Protein AF-A0A4Y7XBA1-F1 (afdb_monomer_lite)

Foldseek 3Di:
DDDDDDDDDDDDDDDDDDDDDDDDDDDDDDDDDDDDDDDPPDPPPVPPVVPDVLDPPPDDQQQKWWWWPPDLQTDIDRSVVVVDPDWDWDWDQCPLVLNDIFIWTDDPVTTITIGRDNVSRVSNSVSNNVVD

pLDDT: mean 72.86, std 22.8, range [37.09, 97.25]

Organism: NCBI:txid197183

Sequence (132 aa):
MTKLIVLAGAVVSLLLSSCAKTNHDAPAELSDNNKVKSEIAEQVHSNTVSTLNHSCANLDLNTLIGFTEGTVEASCQPVRDFHLKQFKCSVSQNAFGAELDAIVLKTDQLSVFAYASSKDCQHAVEIRNANE

Secondary structure (DSSP, 8-state):
------------------------------------------------------SSTT--GGG-EEEETTSSS---EEGGGG--SS-EEEEETTGGGSSS-EEEEE-SS-EEEEESSHHHHHHHHHHHHHT-

Structure (mmCIF, N/CA/C/O backbone):
data_AF-A0A4Y7XBA1-F1
#
_entry.id   AF-A0A4Y7XBA1-F1
#
loop_
_atom_site.group_PDB
_atom_site.id
_at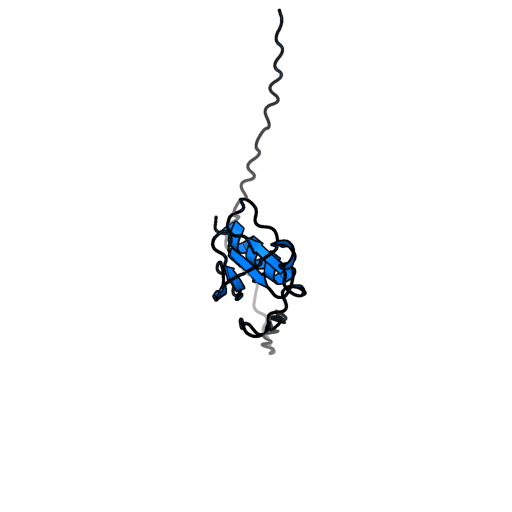om_site.type_symbol
_atom_site.label_atom_id
_atom_site.label_alt_id
_atom_site.label_comp_id
_atom_site.label_asym_id
_atom_site.label_entity_id
_atom_site.label_seq_id
_atom_site.pdbx_PDB_ins_code
_atom_site.Cartn_x
_atom_site.Cartn_y
_atom_site.Cartn_z
_atom_site.occupancy
_atom_site.B_iso_or_equiv
_atom_site.auth_seq_id
_atom_site.auth_comp_id
_atom_site.auth_asym_id
_atom_site.auth_atom_id
_atom_site.pdbx_PDB_model_num
ATOM 1 N N . MET A 1 1 ? -1.137 60.253 8.453 1.00 48.31 1 MET A N 1
ATOM 2 C CA . MET A 1 1 ? -1.169 60.077 6.985 1.00 48.31 1 MET A CA 1
ATOM 3 C C . MET A 1 1 ? 0.258 59.884 6.511 1.00 48.31 1 MET A C 1
ATOM 5 O O . MET A 1 1 ? 1.067 60.737 6.840 1.00 48.31 1 MET A O 1
ATOM 9 N N . THR A 1 2 ? 0.571 58.757 5.864 1.00 39.38 2 THR A N 1
ATOM 10 C CA . THR A 1 2 ? 1.409 58.600 4.650 1.00 39.38 2 THR A CA 1
ATOM 11 C C . THR A 1 2 ? 1.632 57.096 4.462 1.00 39.38 2 THR A C 1
ATOM 13 O O . THR A 1 2 ? 2.203 56.436 5.325 1.00 39.38 2 THR A O 1
ATOM 16 N N . LYS A 1 3 ? 1.100 56.547 3.366 1.00 45.06 3 LYS A N 1
ATOM 17 C CA . LYS A 1 3 ? 1.358 55.182 2.897 1.00 45.06 3 LYS A CA 1
ATOM 18 C C . LYS A 1 3 ? 2.639 55.211 2.058 1.00 45.06 3 LYS A C 1
ATOM 20 O O . LYS A 1 3 ? 2.759 56.083 1.205 1.00 45.06 3 LYS A O 1
ATOM 25 N N . LEU A 1 4 ? 3.529 54.240 2.235 1.00 42.28 4 LEU A N 1
ATOM 26 C CA . LEU A 1 4 ? 4.558 53.901 1.250 1.00 42.28 4 LEU A CA 1
ATOM 27 C C . LEU A 1 4 ? 4.500 52.391 1.027 1.00 42.28 4 LEU A C 1
ATOM 29 O O . LEU A 1 4 ? 4.901 51.603 1.876 1.00 42.28 4 LEU A O 1
ATOM 33 N N . ILE A 1 5 ? 3.914 52.013 -0.105 1.00 53.44 5 ILE A N 1
ATOM 34 C CA . ILE A 1 5 ? 3.919 50.653 -0.636 1.00 53.44 5 ILE A CA 1
ATOM 35 C C . ILE A 1 5 ? 5.079 50.613 -1.627 1.00 53.44 5 ILE A C 1
ATOM 37 O O . ILE A 1 5 ? 5.049 51.321 -2.632 1.00 53.44 5 ILE A O 1
ATOM 41 N N . VAL A 1 6 ? 6.103 49.815 -1.334 1.00 48.31 6 VAL A N 1
ATOM 42 C CA . VAL A 1 6 ? 7.182 49.508 -2.278 1.00 48.31 6 VAL A CA 1
ATOM 43 C C . VAL A 1 6 ? 6.813 48.195 -2.961 1.00 48.31 6 VAL A C 1
ATOM 45 O O . VAL A 1 6 ? 6.886 47.129 -2.356 1.00 48.31 6 VAL A O 1
ATOM 48 N N . LEU A 1 7 ? 6.361 48.283 -4.211 1.00 48.50 7 LEU A N 1
ATOM 49 C CA . LEU A 1 7 ? 6.170 47.138 -5.099 1.00 48.50 7 LEU A CA 1
ATOM 50 C C . LEU A 1 7 ? 7.517 46.811 -5.752 1.00 48.50 7 LEU A C 1
ATOM 52 O O . LEU A 1 7 ? 7.941 47.492 -6.683 1.00 48.50 7 LEU A O 1
ATOM 56 N N . ALA A 1 8 ? 8.195 45.779 -5.254 1.00 52.72 8 ALA A N 1
ATOM 57 C CA . ALA A 1 8 ? 9.319 45.169 -5.952 1.00 52.72 8 ALA A CA 1
ATOM 58 C C . ALA A 1 8 ? 8.761 44.176 -6.984 1.00 52.72 8 ALA A C 1
ATOM 60 O O . ALA A 1 8 ? 8.278 43.101 -6.632 1.00 52.72 8 ALA A O 1
ATOM 61 N N . GLY A 1 9 ? 8.770 44.573 -8.257 1.00 45.81 9 GLY A N 1
ATOM 62 C CA . GLY A 1 9 ? 8.421 43.704 -9.377 1.00 45.81 9 GLY A CA 1
ATOM 63 C C . GLY A 1 9 ? 9.506 42.652 -9.598 1.00 45.81 9 GLY A C 1
ATOM 64 O O . GLY A 1 9 ? 10.661 42.994 -9.842 1.00 45.81 9 GLY A O 1
ATOM 65 N N . ALA A 1 10 ? 9.135 41.375 -9.518 1.00 55.06 10 ALA A N 1
ATOM 66 C CA . ALA A 1 10 ? 9.988 40.276 -9.943 1.00 55.06 10 ALA A CA 1
ATOM 67 C C . ALA A 1 10 ? 9.877 40.120 -11.466 1.00 55.06 10 ALA A C 1
ATOM 69 O O . ALA A 1 10 ? 8.798 39.878 -12.007 1.00 55.06 10 ALA A O 1
ATOM 70 N N . VAL A 1 11 ? 11.001 40.300 -12.157 1.00 53.38 11 VAL A N 1
ATOM 71 C CA . VAL A 1 11 ? 11.127 40.111 -13.603 1.00 53.38 11 VAL A CA 1
ATOM 72 C C . VAL A 1 11 ? 11.217 38.609 -13.870 1.00 53.38 11 VAL A C 1
ATOM 74 O O . VAL A 1 11 ? 12.185 37.961 -13.477 1.00 53.38 11 VAL A O 1
ATOM 77 N N . VAL A 1 12 ? 10.192 38.042 -14.505 1.00 55.44 12 VAL A N 1
ATOM 78 C CA . VAL A 1 12 ? 10.187 36.644 -14.952 1.00 55.44 12 VAL A CA 1
ATOM 79 C C . VAL A 1 12 ? 10.977 36.563 -16.257 1.00 55.44 12 VAL A C 1
ATOM 81 O O . VAL A 1 12 ? 10.487 36.951 -17.316 1.00 55.44 12 VAL A O 1
ATOM 84 N N . SER A 1 13 ? 12.214 36.076 -16.185 1.00 53.78 13 SER A N 1
ATOM 85 C CA . SER A 1 13 ? 13.009 35.749 -17.372 1.00 53.78 13 SER A CA 1
ATOM 86 C C . SER A 1 13 ? 12.610 34.368 -17.891 1.00 53.78 13 SER A C 1
ATOM 88 O O . SER A 1 13 ? 13.005 33.346 -17.336 1.00 53.78 13 SER A O 1
ATOM 90 N N . LEU A 1 14 ? 11.825 34.339 -18.968 1.00 49.59 14 LEU A N 1
ATOM 91 C CA . LEU A 1 14 ? 11.575 33.142 -19.773 1.00 49.59 14 LEU A CA 1
ATOM 92 C C . LEU A 1 14 ? 12.813 32.869 -20.641 1.00 49.59 14 LEU A C 1
ATOM 94 O O . LEU A 1 14 ? 13.052 33.570 -21.623 1.00 49.59 14 LEU A O 1
ATOM 98 N N . LEU A 1 15 ? 13.611 31.859 -20.289 1.00 54.12 15 LEU A N 1
ATOM 99 C CA . LEU A 1 15 ? 14.662 31.350 -21.172 1.00 54.12 15 LEU A CA 1
ATOM 100 C C . LEU A 1 15 ? 14.029 30.413 -22.209 1.00 54.12 15 LEU A C 1
ATOM 102 O O . LEU A 1 15 ? 13.755 29.247 -21.936 1.00 54.12 15 LEU A O 1
ATOM 106 N N . LEU A 1 16 ? 13.793 30.940 -23.411 1.00 53.25 16 LEU A N 1
ATOM 107 C CA . LEU A 1 16 ? 13.500 30.147 -24.604 1.00 53.25 16 LEU A CA 1
ATOM 108 C C . LEU A 1 16 ? 14.781 29.402 -25.016 1.00 53.25 16 LEU A C 1
ATOM 110 O O . LEU A 1 16 ? 15.769 30.028 -25.394 1.00 53.25 16 LEU A O 1
ATOM 114 N N . SER A 1 17 ? 14.775 28.069 -24.936 1.00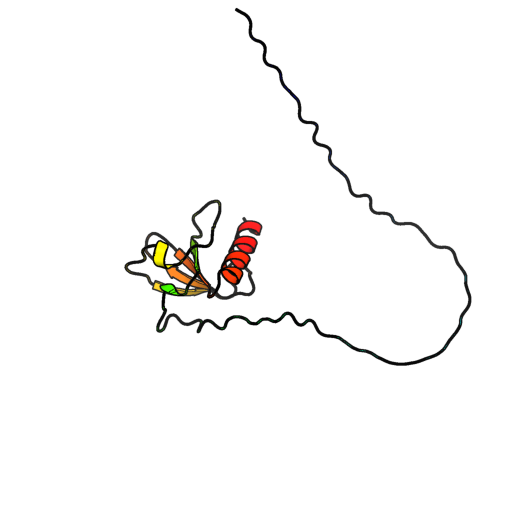 58.22 17 SER A N 1
ATOM 115 C CA . SER A 1 17 ? 15.852 27.238 -25.487 1.00 58.22 17 SER A CA 1
ATOM 116 C C . SER A 1 17 ? 15.719 27.181 -27.009 1.00 58.22 17 SER A C 1
ATOM 118 O O . SER A 1 17 ? 14.753 26.637 -27.540 1.00 58.22 17 SER A O 1
ATOM 120 N N . SER A 1 18 ? 16.677 27.780 -27.714 1.00 48.66 18 SER A N 1
ATOM 121 C CA . SER A 1 18 ? 16.729 27.824 -29.176 1.00 48.66 18 SER A CA 1
ATOM 122 C C . SER A 1 18 ? 17.077 26.458 -29.780 1.00 48.66 18 SER A C 1
ATOM 124 O O . SER A 1 18 ? 18.121 25.886 -29.472 1.00 48.66 18 SER A O 1
ATOM 126 N N . CYS A 1 19 ? 16.253 25.964 -30.706 1.00 54.94 19 CYS A N 1
ATOM 127 C CA . CYS A 1 19 ? 16.605 24.859 -31.601 1.00 54.94 19 CYS A CA 1
ATOM 128 C C . CYS A 1 19 ? 17.616 25.348 -32.652 1.00 54.94 19 CYS A C 1
ATOM 130 O O . CYS A 1 19 ? 17.277 26.201 -33.472 1.00 54.94 19 CYS A O 1
ATOM 132 N N . ALA A 1 20 ? 18.831 24.797 -32.679 1.00 45.88 20 ALA A N 1
ATOM 133 C CA . ALA A 1 20 ? 19.783 25.046 -33.761 1.00 45.88 20 ALA A CA 1
ATOM 134 C C . ALA A 1 20 ? 19.644 23.966 -34.845 1.00 45.88 20 ALA A C 1
ATOM 136 O O . ALA A 1 20 ? 19.900 22.786 -34.608 1.00 45.88 20 ALA A O 1
ATOM 137 N N . LYS A 1 21 ? 19.226 24.382 -36.044 1.00 50.91 21 LYS A N 1
ATOM 138 C CA . LYS A 1 21 ? 19.169 23.569 -37.263 1.00 50.91 21 LYS A CA 1
ATOM 139 C C . LYS A 1 21 ? 19.858 24.353 -38.384 1.00 50.91 21 LYS A C 1
ATOM 141 O O . LYS A 1 21 ? 19.313 25.362 -38.807 1.00 50.91 21 LYS A O 1
ATOM 146 N N . THR A 1 22 ? 21.016 23.890 -38.849 1.00 41.91 22 THR A N 1
ATOM 147 C CA . THR A 1 22 ? 21.730 24.303 -40.083 1.00 41.91 22 THR A CA 1
ATOM 148 C C . THR A 1 22 ? 22.892 23.325 -40.293 1.00 41.91 22 THR A C 1
ATOM 150 O O . THR A 1 22 ? 23.480 22.924 -39.295 1.00 41.91 22 THR A O 1
ATOM 153 N N . ASN A 1 23 ? 23.408 22.972 -41.466 1.00 42.66 23 ASN A N 1
ATOM 154 C CA . ASN A 1 23 ? 23.002 22.868 -42.872 1.00 42.66 23 ASN A CA 1
ATOM 155 C C . ASN A 1 23 ? 24.166 22.095 -43.548 1.00 42.66 23 ASN A C 1
ATOM 157 O O . ASN A 1 23 ? 25.266 22.041 -43.000 1.00 42.66 23 ASN A O 1
ATOM 161 N N . HIS A 1 24 ? 23.909 21.488 -44.705 1.00 46.53 24 HIS A N 1
ATOM 162 C CA . HIS A 1 24 ? 24.884 20.791 -45.557 1.00 46.53 24 HIS A CA 1
ATOM 163 C C . HIS A 1 24 ? 26.069 21.672 -46.010 1.00 46.53 24 HIS A C 1
ATOM 165 O O . HIS A 1 24 ? 25.840 22.828 -46.341 1.00 46.53 24 HIS A O 1
ATOM 171 N N . ASP A 1 25 ? 27.282 21.099 -46.095 1.00 40.12 25 ASP A N 1
ATOM 172 C CA . ASP A 1 25 ? 28.111 21.002 -47.322 1.00 40.12 25 ASP A CA 1
ATOM 173 C C . ASP A 1 25 ? 29.394 20.152 -47.084 1.00 40.12 25 ASP A C 1
ATOM 175 O O . ASP A 1 25 ? 29.950 20.135 -45.989 1.00 40.12 25 ASP A O 1
ATOM 179 N N . ALA A 1 26 ? 29.791 19.368 -48.097 1.00 42.19 26 ALA A N 1
ATOM 180 C CA . ALA A 1 26 ? 30.761 18.244 -48.107 1.00 42.19 26 ALA A CA 1
ATOM 181 C C . ALA A 1 26 ? 32.250 18.684 -48.292 1.00 42.19 26 ALA A C 1
ATOM 183 O O . ALA A 1 26 ? 32.498 19.887 -48.242 1.00 42.19 26 ALA A O 1
ATOM 184 N N . PRO A 1 27 ? 33.257 17.824 -48.625 1.00 49.72 27 PRO A N 1
ATOM 185 C CA . PRO A 1 27 ? 33.392 16.352 -48.585 1.00 49.72 27 PRO A CA 1
ATOM 186 C C . PRO A 1 27 ? 34.703 15.863 -47.897 1.00 49.72 27 PRO A C 1
ATOM 188 O O . PRO A 1 27 ? 35.707 16.569 -47.871 1.00 49.72 27 PRO A O 1
ATOM 191 N N . ALA A 1 28 ? 34.761 14.616 -47.417 1.00 37.09 28 ALA A N 1
ATOM 192 C CA . ALA A 1 28 ? 36.041 13.936 -47.177 1.00 37.09 28 ALA A CA 1
ATOM 193 C C . ALA A 1 28 ? 35.909 12.428 -47.411 1.00 37.09 28 ALA A C 1
ATOM 195 O O . ALA A 1 28 ? 34.913 11.810 -47.039 1.00 37.09 28 ALA A O 1
ATOM 196 N N . GLU A 1 29 ? 36.911 11.896 -48.101 1.00 37.59 29 GLU A N 1
ATOM 197 C CA . GLU A 1 29 ? 36.969 10.571 -48.695 1.00 37.59 29 GLU A CA 1
ATOM 198 C C . GLU A 1 29 ? 36.949 9.392 -47.714 1.00 37.59 29 GLU A C 1
ATOM 200 O O . GLU A 1 29 ? 37.313 9.466 -46.542 1.00 37.59 29 GLU A O 1
ATOM 205 N N . LEU A 1 30 ? 36.535 8.283 -48.318 1.00 40.31 30 LEU A N 1
ATOM 206 C CA . LEU A 1 30 ? 36.496 6.897 -47.889 1.00 40.31 30 LEU A CA 1
ATOM 207 C C . LEU A 1 30 ? 37.821 6.410 -47.266 1.00 40.31 30 LEU A C 1
ATOM 209 O O . LEU A 1 30 ? 38.880 6.521 -47.879 1.00 40.31 30 LEU A O 1
ATOM 213 N N . SER A 1 31 ? 37.748 5.736 -46.116 1.00 40.88 31 SER A N 1
ATOM 214 C CA . SER A 1 31 ? 38.692 4.661 -45.800 1.00 40.88 31 SER A CA 1
ATOM 215 C C . SER A 1 31 ? 37.978 3.546 -45.046 1.00 40.88 31 SER A C 1
ATOM 217 O O . SER A 1 31 ? 37.418 3.735 -43.966 1.00 40.88 31 SER A O 1
ATOM 219 N N . ASP A 1 32 ? 37.953 2.403 -45.712 1.00 41.44 32 ASP A N 1
ATOM 220 C CA . ASP A 1 32 ? 37.315 1.154 -45.341 1.00 41.44 32 ASP A CA 1
ATOM 221 C C . ASP A 1 32 ? 38.138 0.408 -44.274 1.00 41.44 32 ASP A C 1
ATOM 223 O O . ASP A 1 32 ? 39.369 0.511 -44.257 1.00 41.44 32 ASP A O 1
ATOM 227 N N . ASN A 1 33 ? 37.447 -0.388 -43.449 1.00 42.53 33 ASN A N 1
ATOM 228 C CA . ASN A 1 33 ? 37.777 -1.772 -43.062 1.00 42.53 33 ASN A CA 1
ATOM 229 C C . ASN A 1 33 ? 37.456 -2.133 -41.595 1.00 42.53 33 ASN A C 1
ATOM 231 O O . ASN A 1 33 ? 38.230 -1.891 -40.675 1.00 42.53 33 ASN A O 1
ATOM 235 N N . ASN A 1 34 ? 36.341 -2.864 -41.467 1.00 45.09 34 ASN A N 1
ATOM 236 C CA . ASN A 1 34 ? 36.141 -4.101 -40.696 1.00 45.09 34 ASN A CA 1
ATOM 237 C C . ASN A 1 34 ? 36.479 -4.145 -39.189 1.00 45.09 34 ASN A C 1
ATOM 239 O O . ASN A 1 34 ? 37.641 -4.197 -38.802 1.00 45.09 34 ASN A O 1
ATOM 243 N N . LYS A 1 35 ? 35.450 -4.415 -38.362 1.00 37.34 35 LYS A N 1
ATOM 244 C CA . LYS A 1 35 ? 35.217 -5.735 -37.715 1.00 37.34 35 LYS A CA 1
ATOM 245 C C . LYS A 1 35 ? 34.307 -5.615 -36.476 1.00 37.34 35 LYS A C 1
ATOM 247 O O . LYS A 1 35 ? 34.716 -5.116 -35.439 1.00 37.34 35 LYS A O 1
ATOM 252 N N . VAL A 1 36 ? 33.088 -6.145 -36.617 1.00 43.47 36 VAL A N 1
ATOM 253 C CA . VAL A 1 36 ? 32.272 -6.877 -35.623 1.00 43.47 36 VAL A CA 1
ATOM 254 C C . VAL A 1 36 ? 32.472 -6.523 -34.140 1.00 43.47 36 VAL A C 1
ATOM 256 O O . VAL A 1 36 ? 33.419 -7.006 -33.526 1.00 43.47 36 VAL A O 1
ATOM 259 N N . LYS A 1 37 ? 31.458 -5.890 -33.531 1.00 40.84 37 LYS A N 1
ATOM 260 C CA . LYS A 1 37 ? 30.708 -6.492 -32.412 1.00 40.84 37 LYS A CA 1
ATOM 261 C C . LYS A 1 37 ? 29.404 -5.727 -32.169 1.00 40.84 37 LYS A C 1
ATOM 263 O O . LYS A 1 37 ? 29.399 -4.615 -31.657 1.00 40.84 37 LYS A O 1
ATOM 268 N N . SER A 1 38 ? 28.297 -6.337 -32.581 1.00 49.38 38 SER A N 1
ATOM 269 C CA . SER A 1 38 ? 26.987 -6.034 -32.018 1.00 49.38 38 SER A CA 1
ATOM 270 C C . SER A 1 38 ? 27.019 -6.547 -30.581 1.00 49.38 38 SER A C 1
ATOM 272 O O . SER A 1 38 ? 27.051 -7.754 -30.362 1.00 49.38 38 SER A O 1
ATOM 274 N N . GLU A 1 39 ? 27.105 -5.633 -29.623 1.00 44.69 39 GLU A N 1
ATOM 275 C CA . GLU A 1 39 ? 26.825 -5.915 -28.221 1.00 44.69 39 GLU A CA 1
ATOM 276 C C . GLU A 1 39 ? 25.804 -4.898 -27.738 1.00 44.69 39 GLU A C 1
ATOM 278 O O . GLU A 1 39 ? 26.089 -3.757 -27.385 1.00 44.69 39 GLU A O 1
ATOM 283 N N . ILE A 1 40 ? 24.567 -5.371 -27.798 1.00 53.56 40 ILE A N 1
ATOM 284 C CA . ILE A 1 40 ? 23.489 -5.007 -26.903 1.00 53.56 40 ILE A CA 1
ATOM 285 C C . ILE A 1 40 ? 24.033 -5.306 -25.496 1.00 53.56 40 ILE A C 1
ATOM 287 O O . ILE A 1 40 ? 24.120 -6.463 -25.105 1.00 53.56 40 ILE A O 1
ATOM 291 N N . ALA A 1 41 ? 24.503 -4.282 -24.790 1.00 39.47 41 ALA A N 1
ATOM 292 C CA . ALA A 1 41 ? 24.774 -4.337 -23.356 1.00 39.47 41 ALA A CA 1
ATOM 293 C C . ALA A 1 41 ? 23.726 -3.424 -22.711 1.00 39.47 41 ALA A C 1
ATOM 295 O O . ALA A 1 41 ? 23.883 -2.210 -22.634 1.00 39.47 41 ALA A O 1
ATOM 296 N N . GLU A 1 42 ? 22.493 -3.912 -22.649 1.00 39.38 42 GLU A N 1
ATOM 297 C CA . GLU A 1 42 ? 21.973 -4.615 -21.475 1.00 39.38 42 GLU A CA 1
ATOM 298 C C . GLU A 1 42 ? 21.659 -3.592 -20.386 1.00 39.38 42 GLU A C 1
ATOM 300 O O . GLU A 1 42 ? 22.442 -3.250 -19.501 1.00 39.38 42 GLU A O 1
ATOM 305 N N . GLN A 1 43 ? 20.453 -3.059 -20.554 1.00 45.84 43 GLN A N 1
ATOM 306 C CA . GLN A 1 43 ? 19.657 -2.389 -19.553 1.00 45.84 43 GLN A CA 1
ATOM 307 C C . GLN A 1 43 ? 19.522 -3.326 -18.350 1.00 45.84 43 GLN A C 1
ATOM 309 O O . GLN A 1 43 ? 18.535 -4.038 -18.211 1.00 45.84 43 GLN A O 1
ATOM 314 N N . VAL A 1 44 ? 20.495 -3.308 -17.443 1.00 40.34 44 VAL A N 1
ATOM 315 C CA . VAL A 1 44 ? 20.276 -3.801 -16.086 1.00 40.34 44 VAL A CA 1
ATOM 316 C C . VAL A 1 44 ? 19.602 -2.665 -15.320 1.00 40.34 44 VAL A C 1
ATOM 318 O O . VAL A 1 44 ? 20.164 -2.049 -14.417 1.00 40.34 44 VAL A O 1
ATOM 321 N N . HIS A 1 45 ? 18.350 -2.381 -15.703 1.00 41.06 45 HIS A N 1
ATOM 322 C CA . HIS A 1 45 ? 17.365 -2.040 -14.690 1.00 41.06 45 HIS A CA 1
ATOM 323 C C . HIS A 1 45 ? 17.352 -3.270 -13.792 1.00 41.06 45 HIS A C 1
ATOM 325 O O . HIS A 1 45 ? 16.784 -4.305 -14.137 1.00 41.06 45 HIS A O 1
ATOM 331 N N . SER A 1 46 ? 18.091 -3.195 -12.687 1.00 37.84 46 SER A N 1
ATOM 332 C CA . SER A 1 46 ? 17.947 -4.156 -11.610 1.00 37.84 46 SER A CA 1
ATOM 333 C C . SER A 1 46 ? 16.569 -3.893 -11.015 1.00 37.84 46 SER A C 1
ATOM 335 O O . SER A 1 46 ? 16.410 -3.197 -10.011 1.00 37.84 46 SER A O 1
ATOM 337 N N . ASN A 1 47 ? 15.559 -4.402 -11.717 1.00 42.78 47 ASN A N 1
ATOM 338 C CA . ASN A 1 47 ? 14.218 -4.636 -11.241 1.00 42.78 47 ASN A CA 1
ATOM 339 C C . ASN A 1 47 ? 14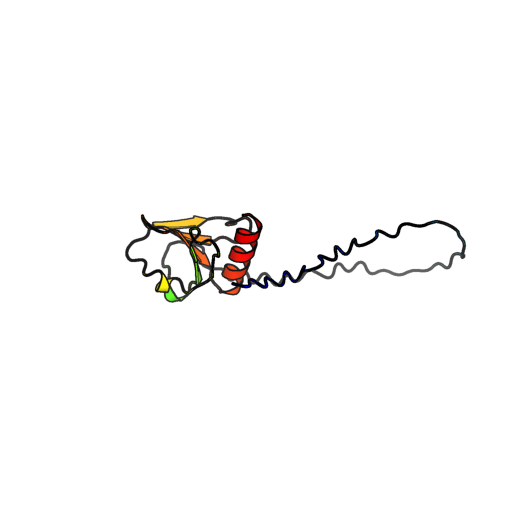.331 -5.774 -10.236 1.00 42.78 47 ASN A C 1
ATOM 341 O O . ASN A 1 47 ? 13.777 -6.855 -10.415 1.00 42.78 47 ASN A O 1
ATOM 345 N N . THR A 1 48 ? 15.015 -5.515 -9.125 1.00 38.53 48 THR A N 1
ATOM 346 C CA . THR A 1 48 ? 14.595 -6.112 -7.871 1.00 38.53 48 THR A CA 1
ATOM 347 C C . THR A 1 48 ? 13.280 -5.421 -7.531 1.00 38.53 48 THR A C 1
ATOM 349 O O . THR A 1 48 ? 13.219 -4.569 -6.646 1.00 38.53 48 THR A O 1
ATOM 352 N N . VAL A 1 49 ? 12.232 -5.753 -8.300 1.00 51.03 49 VAL A N 1
ATOM 353 C CA . VAL A 1 49 ? 10.859 -5.698 -7.824 1.00 51.03 49 VAL A CA 1
ATOM 354 C C . VAL A 1 49 ? 10.945 -6.513 -6.555 1.00 51.03 49 VAL A C 1
ATOM 356 O O . VAL A 1 49 ? 11.150 -7.727 -6.597 1.00 51.03 49 VAL A O 1
ATOM 359 N N . SER A 1 50 ? 10.964 -5.816 -5.422 1.00 44.00 50 SER A N 1
ATOM 360 C CA . SER A 1 50 ? 10.826 -6.468 -4.138 1.00 44.00 50 SER A CA 1
ATOM 361 C C . SER A 1 50 ? 9.474 -7.135 -4.241 1.00 44.00 50 SER A C 1
ATOM 363 O O . SER A 1 50 ? 8.453 -6.455 -4.207 1.00 44.00 50 SER A O 1
ATOM 365 N N . THR A 1 51 ? 9.480 -8.438 -4.516 1.00 44.84 51 THR A N 1
ATOM 366 C CA . THR A 1 51 ? 8.279 -9.249 -4.619 1.00 44.84 51 THR A CA 1
ATOM 367 C C . THR A 1 51 ? 7.677 -9.265 -3.230 1.00 44.84 51 THR A C 1
ATOM 369 O O . THR A 1 51 ? 7.902 -10.184 -2.441 1.00 44.84 51 THR A O 1
ATOM 372 N N . LEU A 1 52 ? 6.921 -8.214 -2.913 1.00 55.56 52 LEU A N 1
ATOM 373 C CA . LEU A 1 52 ? 5.793 -8.353 -2.030 1.00 55.56 52 LEU A CA 1
ATOM 374 C C . LEU A 1 52 ? 5.056 -9.571 -2.541 1.00 55.56 52 LEU A C 1
ATOM 376 O O . LEU A 1 52 ? 4.789 -9.709 -3.734 1.00 55.56 52 LEU A O 1
ATOM 380 N N . ASN A 1 53 ? 4.746 -10.484 -1.639 1.00 59.34 53 ASN A N 1
ATOM 381 C CA . ASN A 1 53 ? 3.683 -11.415 -1.922 1.00 59.34 53 ASN A CA 1
ATOM 382 C C . ASN A 1 53 ? 2.445 -10.523 -2.099 1.00 59.34 53 ASN A C 1
ATOM 384 O O . ASN A 1 53 ? 1.901 -10.058 -1.101 1.00 59.34 53 ASN A O 1
ATOM 388 N N . HIS A 1 54 ? 2.125 -10.150 -3.349 1.00 62.66 54 HIS A N 1
ATOM 389 C CA . HIS A 1 54 ? 1.102 -9.179 -3.766 1.00 62.66 54 HIS A CA 1
ATOM 390 C C . HIS A 1 54 ? -0.299 -9.732 -3.481 1.00 62.66 54 HIS A C 1
ATOM 392 O O . HIS A 1 54 ? -1.167 -9.808 -4.340 1.00 62.66 54 HIS A O 1
ATOM 398 N N . SER A 1 55 ? -0.502 -10.222 -2.272 1.00 73.56 55 SER A N 1
ATOM 399 C CA . SER A 1 55 ? -1.671 -10.924 -1.814 1.00 73.56 55 SER A CA 1
ATOM 400 C C . SER A 1 55 ? -2.079 -10.308 -0.495 1.00 73.56 55 SER A C 1
ATOM 402 O O . SER A 1 55 ? -1.262 -10.019 0.375 1.00 73.56 55 SER A O 1
ATOM 404 N N . CYS A 1 56 ? -3.384 -10.154 -0.329 1.00 84.75 56 CYS A N 1
ATOM 405 C CA . CYS A 1 56 ? -3.971 -9.750 0.937 1.00 84.75 56 CYS A CA 1
ATOM 406 C C . CYS A 1 56 ? -3.861 -10.830 2.025 1.00 84.75 56 CYS A C 1
ATOM 408 O O . CYS A 1 56 ? -4.247 -10.594 3.170 1.00 84.75 56 CYS A O 1
ATOM 410 N N . ALA A 1 57 ? -3.370 -12.024 1.683 1.00 78.88 57 ALA A N 1
ATOM 411 C CA . ALA A 1 57 ? -3.157 -13.099 2.635 1.00 78.88 57 ALA A CA 1
ATOM 412 C C . ALA A 1 57 ? -1.892 -12.838 3.472 1.00 78.88 57 ALA A C 1
ATOM 414 O O . ALA A 1 57 ? -0.791 -12.783 2.934 1.00 78.88 57 ALA A O 1
ATOM 415 N N . ASN A 1 58 ? -2.057 -12.757 4.797 1.00 79.56 58 ASN A N 1
ATOM 416 C CA . ASN A 1 58 ? -0.972 -12.619 5.783 1.00 79.56 58 ASN A CA 1
ATOM 417 C C . ASN A 1 58 ? -0.130 -11.339 5.637 1.00 79.56 58 ASN A C 1
ATOM 419 O O . ASN A 1 58 ? 1.098 -11.373 5.688 1.00 79.56 58 ASN A O 1
ATOM 423 N N . LEU A 1 59 ? -0.806 -10.202 5.483 1.00 86.81 59 LEU A N 1
ATOM 424 C CA . LEU A 1 59 ? -0.185 -8.882 5.499 1.00 86.81 59 LEU A CA 1
ATOM 425 C C . LEU A 1 59 ? 0.402 -8.532 6.872 1.00 86.81 59 LEU A C 1
ATOM 427 O O . LEU A 1 59 ? -0.333 -8.465 7.857 1.00 86.81 59 LEU A O 1
ATOM 431 N N . ASP A 1 60 ? 1.695 -8.207 6.913 1.00 91.12 60 ASP A N 1
ATOM 432 C CA . ASP A 1 60 ? 2.302 -7.512 8.051 1.00 91.12 60 ASP A CA 1
ATOM 433 C C . ASP A 1 60 ? 2.387 -6.008 7.765 1.00 91.12 60 ASP A C 1
ATOM 435 O O . ASP A 1 60 ? 3.301 -5.526 7.090 1.00 91.12 60 ASP A O 1
ATOM 439 N N . LEU A 1 61 ? 1.433 -5.253 8.313 1.00 91.38 61 LEU A N 1
ATOM 440 C CA . LEU A 1 61 ? 1.343 -3.801 8.130 1.00 91.38 61 LEU A CA 1
ATOM 441 C C . LEU A 1 61 ? 2.563 -3.038 8.669 1.00 91.38 61 LEU A C 1
ATOM 443 O O . LEU A 1 61 ? 2.770 -1.890 8.284 1.00 91.38 61 LEU A O 1
ATOM 447 N N . ASN A 1 62 ? 3.375 -3.644 9.542 1.00 93.00 62 ASN A N 1
ATOM 448 C CA . ASN A 1 62 ? 4.589 -3.007 10.057 1.00 93.00 62 ASN A CA 1
ATOM 449 C C . ASN A 1 62 ? 5.705 -2.921 9.012 1.00 93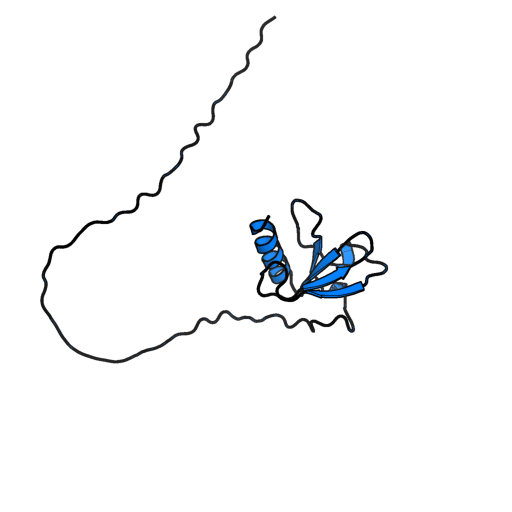.00 62 ASN A C 1
ATOM 451 O O . ASN A 1 62 ? 6.641 -2.148 9.192 1.00 93.00 62 ASN A O 1
ATOM 455 N N . THR A 1 63 ? 5.616 -3.723 7.950 1.00 92.88 63 THR A N 1
ATOM 456 C CA . THR A 1 63 ? 6.626 -3.786 6.883 1.00 92.88 63 THR A CA 1
ATOM 457 C C . THR A 1 63 ? 6.305 -2.873 5.706 1.00 92.88 63 THR A C 1
ATOM 459 O O . THR A 1 63 ? 7.144 -2.691 4.830 1.00 92.88 63 THR A O 1
ATOM 462 N N . LEU A 1 64 ? 5.101 -2.298 5.678 1.00 95.12 64 LEU A N 1
ATOM 463 C CA . LEU A 1 64 ? 4.601 -1.556 4.532 1.00 95.12 64 LEU A CA 1
ATOM 464 C C . LEU A 1 64 ? 4.724 -0.048 4.718 1.00 95.12 64 LEU A C 1
ATOM 466 O O . LEU A 1 64 ? 4.526 0.496 5.808 1.00 95.12 64 LEU A O 1
ATOM 470 N N . ILE A 1 65 ? 4.963 0.623 3.599 1.00 97.25 65 ILE A N 1
ATOM 471 C CA . ILE A 1 65 ? 4.942 2.078 3.461 1.00 97.25 65 ILE A CA 1
ATOM 472 C C . ILE A 1 65 ? 3.796 2.425 2.509 1.00 97.25 65 ILE A C 1
ATOM 474 O O . ILE A 1 65 ? 3.584 1.718 1.526 1.00 97.25 65 ILE A O 1
ATOM 478 N N . GLY A 1 66 ? 3.051 3.495 2.768 1.00 96.31 66 GLY A N 1
ATOM 479 C CA . GLY A 1 66 ? 1.967 3.902 1.883 1.00 96.31 66 GLY A CA 1
ATOM 480 C C . GLY A 1 66 ? 1.568 5.360 2.014 1.00 96.31 66 GLY A C 1
ATOM 481 O O . GLY A 1 66 ? 2.095 6.098 2.844 1.00 96.31 66 GLY A O 1
ATOM 482 N N . PHE A 1 67 ? 0.613 5.760 1.183 1.00 96.31 67 PHE A N 1
ATOM 483 C CA . PHE A 1 67 ? 0.025 7.096 1.180 1.00 96.31 67 PHE A CA 1
ATOM 484 C C . PHE A 1 67 ? -1.486 7.028 0.939 1.00 96.31 67 PHE A C 1
ATOM 486 O O . PHE A 1 67 ? -2.014 6.017 0.465 1.00 96.31 67 PHE A O 1
ATOM 493 N N . THR A 1 68 ? -2.187 8.112 1.272 1.00 94.44 68 THR A N 1
ATOM 494 C CA . THR A 1 68 ? -3.620 8.276 0.994 1.00 94.44 68 THR A CA 1
ATOM 495 C C . THR A 1 68 ? -3.843 9.143 -0.234 1.00 94.44 68 THR A C 1
ATOM 497 O O . THR A 1 68 ? -3.156 10.141 -0.416 1.00 94.44 68 THR A O 1
ATOM 500 N N . GLU A 1 69 ? -4.858 8.821 -1.031 1.00 81.44 69 GLU A N 1
ATOM 501 C CA . GLU A 1 69 ? -5.211 9.592 -2.234 1.00 81.44 69 GLU A CA 1
ATOM 502 C C . GLU A 1 69 ? -5.800 10.983 -1.926 1.00 81.44 69 GLU A C 1
ATOM 504 O O . GLU A 1 69 ? -5.678 11.890 -2.739 1.00 81.44 69 GLU A O 1
ATOM 509 N N . GLY A 1 70 ? -6.419 11.171 -0.753 1.00 74.00 70 GLY A N 1
ATOM 510 C CA . GLY A 1 70 ? -7.201 12.373 -0.422 1.00 74.00 70 GLY A CA 1
ATOM 511 C C . GLY A 1 70 ? -6.412 13.610 0.028 1.00 74.00 70 GLY A C 1
ATOM 512 O O . GLY A 1 70 ? -7.022 14.563 0.510 1.00 74.00 70 GLY A O 1
ATOM 513 N N . THR A 1 71 ? -5.083 13.605 -0.062 1.00 72.19 71 THR A N 1
ATOM 514 C CA . THR A 1 71 ? -4.227 14.724 0.367 1.00 72.19 71 THR A CA 1
ATOM 515 C C . THR A 1 71 ? -3.637 15.446 -0.838 1.00 72.19 71 THR A C 1
ATOM 517 O O . THR A 1 71 ? -3.100 14.787 -1.720 1.00 72.19 71 THR A O 1
ATOM 520 N N . VAL A 1 72 ? -3.677 16.787 -0.828 1.00 72.69 72 VAL A N 1
ATOM 521 C CA . VAL A 1 72 ? -3.154 17.665 -1.903 1.00 72.69 72 VAL A CA 1
ATOM 522 C C . VAL A 1 72 ? -1.680 17.380 -2.220 1.00 72.69 72 VAL A C 1
ATOM 524 O O . VAL A 1 72 ? -1.258 17.502 -3.360 1.00 72.69 72 VAL A O 1
ATOM 527 N N . GLU A 1 73 ? -0.913 16.941 -1.221 1.00 71.38 73 GLU A N 1
ATOM 528 C CA . GLU A 1 73 ? 0.432 16.400 -1.405 1.00 71.38 73 GLU A CA 1
ATOM 529 C C . GLU A 1 73 ? 0.505 15.039 -0.713 1.00 71.38 73 GLU A C 1
ATOM 531 O O . GLU A 1 73 ? 0.657 14.937 0.508 1.00 71.38 73 GLU A O 1
ATOM 536 N N . ALA A 1 74 ? 0.338 13.972 -1.494 1.00 82.75 74 ALA A N 1
ATOM 537 C CA . ALA A 1 74 ? 0.554 12.621 -1.003 1.00 82.75 74 ALA A CA 1
ATOM 538 C C . ALA A 1 74 ? 2.004 12.465 -0.519 1.00 82.75 74 ALA A C 1
ATOM 540 O O . ALA A 1 74 ? 2.946 12.833 -1.218 1.00 82.75 74 ALA A O 1
ATOM 541 N N . SER A 1 75 ? 2.184 11.903 0.676 1.00 89.62 75 SER A N 1
ATOM 542 C CA . SER A 1 75 ? 3.501 11.571 1.219 1.00 89.62 75 SER A CA 1
ATOM 543 C C . SER A 1 75 ? 3.509 10.163 1.800 1.00 89.62 75 SER A C 1
ATOM 545 O O . SER A 1 75 ? 2.549 9.712 2.433 1.00 89.62 75 SER A O 1
ATOM 547 N N . CYS A 1 76 ? 4.612 9.463 1.551 1.00 95.94 76 CYS A N 1
ATOM 548 C CA . CYS A 1 76 ? 4.831 8.109 2.027 1.00 95.94 76 CYS A CA 1
ATOM 549 C C . CYS A 1 76 ? 5.097 8.089 3.531 1.00 95.94 76 CYS A C 1
ATOM 551 O O . CYS A 1 76 ? 5.999 8.765 4.022 1.00 95.94 76 CYS A O 1
ATOM 553 N N . GLN A 1 77 ? 4.353 7.256 4.249 1.00 96.19 77 GLN A N 1
ATOM 554 C CA . GLN A 1 77 ? 4.527 7.014 5.680 1.00 96.19 77 GLN A CA 1
ATOM 555 C C . GLN A 1 77 ? 4.304 5.528 6.007 1.00 96.19 77 GLN A C 1
ATOM 557 O O . GLN A 1 77 ? 3.680 4.812 5.215 1.00 96.19 77 GLN A O 1
ATOM 562 N N . PRO A 1 78 ? 4.817 5.024 7.142 1.00 97.12 78 PRO A N 1
ATOM 563 C CA . PRO A 1 78 ? 4.540 3.661 7.585 1.00 97.12 78 PRO A CA 1
ATOM 564 C C . PRO A 1 78 ? 3.036 3.383 7.652 1.00 97.12 78 PRO A C 1
ATOM 566 O O . PRO A 1 78 ? 2.273 4.166 8.213 1.00 97.12 78 PRO A O 1
ATOM 569 N N . VAL A 1 79 ? 2.588 2.236 7.133 1.00 96.19 79 VAL A N 1
ATOM 570 C CA . VAL A 1 79 ? 1.146 1.932 7.055 1.00 96.19 79 VAL A CA 1
ATOM 571 C C . VAL A 1 79 ? 0.481 1.867 8.436 1.00 96.19 79 VAL A C 1
ATOM 573 O O . VAL A 1 79 ? -0.696 2.202 8.592 1.00 96.19 79 VAL A O 1
ATOM 576 N N . ARG A 1 80 ? 1.236 1.478 9.467 1.00 94.75 80 ARG A N 1
ATOM 577 C CA . ARG A 1 80 ? 0.766 1.460 10.859 1.00 94.75 80 ARG A CA 1
ATOM 578 C C . ARG A 1 80 ? 0.309 2.837 11.360 1.00 94.75 80 ARG A C 1
ATOM 580 O O . ARG A 1 80 ? -0.570 2.896 12.224 1.00 94.75 80 ARG A O 1
ATOM 587 N N . ASP A 1 81 ? 0.856 3.915 10.810 1.00 95.44 81 ASP A N 1
ATOM 588 C CA . ASP A 1 81 ? 0.584 5.280 11.265 1.00 95.44 81 ASP A CA 1
ATOM 589 C C . ASP A 1 81 ? -0.789 5.783 10.777 1.00 95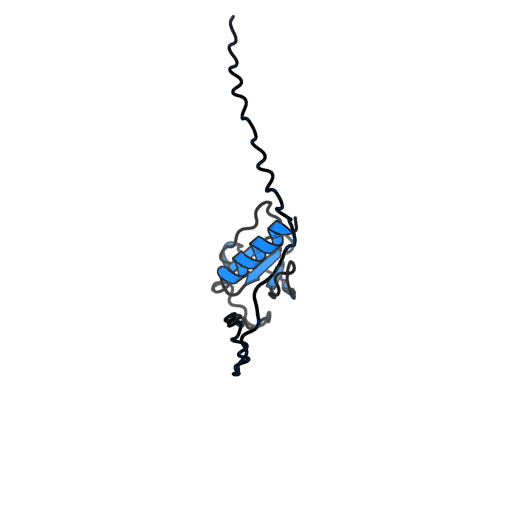.44 81 ASP A C 1
ATOM 591 O O . ASP A 1 81 ? -1.352 6.711 11.350 1.00 95.44 81 ASP A O 1
ATOM 595 N N . PHE A 1 82 ? -1.420 5.086 9.820 1.00 93.12 82 PHE A N 1
ATOM 596 C CA . PHE A 1 82 ? -2.821 5.320 9.436 1.00 93.12 82 PHE A CA 1
ATOM 597 C C . PHE A 1 82 ? -3.842 4.722 10.417 1.00 93.12 82 PHE A C 1
ATOM 599 O O . PHE A 1 82 ? -5.047 4.895 10.232 1.00 93.12 82 PHE A O 1
ATOM 606 N N . HIS A 1 83 ? -3.390 3.989 11.443 1.00 92.06 83 HIS A N 1
ATOM 607 C CA . HIS A 1 83 ? -4.231 3.433 12.510 1.00 92.06 83 HIS A CA 1
ATOM 608 C C . HIS A 1 83 ? -5.461 2.643 12.009 1.00 92.06 83 HIS A C 1
ATOM 610 O O . HIS A 1 83 ? -6.560 2.731 12.568 1.00 92.06 83 HIS A O 1
ATOM 616 N N . LEU A 1 84 ? -5.271 1.841 10.955 1.00 90.25 84 LEU A N 1
ATOM 617 C CA . LEU A 1 84 ? -6.318 1.025 10.335 1.00 90.25 84 LEU A CA 1
ATOM 618 C C . LEU A 1 84 ? -6.840 -0.033 11.321 1.00 90.25 84 LEU A C 1
ATOM 620 O O . LEU A 1 84 ? -6.120 -0.961 11.679 1.00 90.25 84 LEU A O 1
ATOM 624 N N . LYS A 1 85 ? -8.102 0.083 11.756 1.00 84.44 85 LYS A N 1
ATOM 625 C CA . LYS A 1 85 ? -8.728 -0.892 12.676 1.00 84.44 85 LYS A CA 1
ATOM 626 C C . LYS A 1 85 ? -9.385 -2.063 11.948 1.00 84.44 85 LYS A C 1
ATOM 628 O O . LYS A 1 85 ? -9.222 -3.211 12.343 1.00 84.44 85 LYS A O 1
ATOM 633 N N . GLN A 1 86 ? -10.158 -1.760 10.909 1.00 89.62 86 GLN A N 1
ATOM 634 C CA . GLN A 1 86 ? -10.830 -2.724 10.042 1.00 89.62 86 GLN A CA 1
ATOM 635 C C . GLN A 1 86 ? -10.746 -2.192 8.618 1.00 89.62 86 GLN A C 1
ATOM 637 O O . GLN A 1 86 ? -11.113 -1.045 8.367 1.00 89.62 86 GLN A O 1
ATOM 642 N N . PHE A 1 87 ? -10.237 -3.007 7.702 1.00 93.69 87 PHE A N 1
ATOM 643 C CA . PHE A 1 87 ? -10.049 -2.618 6.313 1.00 93.69 87 PHE A CA 1
ATOM 644 C C . PHE A 1 87 ? -10.361 -3.789 5.387 1.00 93.69 87 PHE A C 1
ATOM 646 O O . PHE A 1 87 ? -10.142 -4.954 5.721 1.00 93.69 87 PHE A O 1
ATOM 653 N N . LYS A 1 88 ? -10.859 -3.465 4.198 1.00 95.44 88 LYS A N 1
ATOM 654 C CA . LYS A 1 88 ? -10.835 -4.366 3.051 1.00 95.44 88 LYS A CA 1
ATOM 655 C C . LYS A 1 88 ? -9.461 -4.273 2.412 1.00 95.44 88 LYS A C 1
ATOM 657 O O . LYS A 1 88 ? -8.883 -3.191 2.352 1.00 95.44 88 LYS A O 1
ATOM 662 N N . CYS A 1 89 ? -8.966 -5.398 1.925 1.00 94.81 89 CYS A N 1
ATOM 663 C CA . CYS A 1 89 ? -7.729 -5.441 1.173 1.00 94.81 89 CYS A CA 1
ATOM 664 C C . CYS A 1 89 ? -8.014 -5.875 -0.264 1.00 94.81 89 CYS A C 1
ATOM 666 O O . CYS A 1 89 ? -8.794 -6.801 -0.494 1.00 94.81 89 CYS A O 1
ATOM 668 N N . SER A 1 90 ? -7.367 -5.215 -1.215 1.00 95.00 90 SER A N 1
ATOM 669 C CA . SER A 1 90 ? -7.314 -5.622 -2.616 1.00 95.00 90 SER A CA 1
ATOM 670 C C . SER A 1 90 ? -5.952 -5.282 -3.211 1.00 95.00 90 SER A C 1
ATOM 672 O O . SER A 1 90 ? -5.168 -4.557 -2.606 1.00 95.00 90 SER A O 1
ATOM 674 N N . VAL A 1 91 ? -5.684 -5.768 -4.417 1.00 93.88 91 VAL A N 1
ATOM 675 C CA . VAL A 1 91 ? -4.505 -5.380 -5.198 1.00 93.88 91 VAL A CA 1
ATOM 676 C C . VAL A 1 91 ? -4.968 -4.477 -6.331 1.00 93.88 91 VAL A C 1
ATOM 678 O O . VAL A 1 91 ? -5.908 -4.824 -7.045 1.00 93.88 91 VAL A O 1
ATOM 681 N N . SER A 1 92 ? -4.333 -3.319 -6.480 1.00 94.25 92 SER A N 1
ATOM 682 C CA . SER A 1 92 ? -4.503 -2.438 -7.632 1.00 94.25 92 SER A CA 1
ATOM 683 C C . SER A 1 92 ? -3.311 -2.616 -8.553 1.00 94.25 92 SER A C 1
ATOM 685 O O . SER A 1 92 ? -2.206 -2.201 -8.205 1.00 94.25 92 SER A O 1
ATOM 687 N N . GLN A 1 93 ? -3.542 -3.220 -9.716 1.00 93.94 93 GLN A N 1
ATOM 688 C CA . GLN A 1 93 ? -2.483 -3.418 -10.698 1.00 93.94 93 GLN A CA 1
ATOM 689 C C . GLN A 1 93 ? -2.056 -2.093 -11.318 1.00 93.94 93 GLN A C 1
ATOM 691 O O . GLN A 1 93 ? -2.922 -1.274 -11.636 1.00 93.94 93 GLN A O 1
ATOM 696 N N . ASN A 1 94 ? -0.747 -1.903 -11.502 1.00 92.69 94 ASN A N 1
ATOM 697 C CA . ASN A 1 94 ? -0.168 -0.699 -12.115 1.00 92.69 94 ASN A CA 1
ATOM 698 C C . ASN A 1 94 ? -0.787 0.599 -11.566 1.00 92.69 94 ASN A C 1
ATOM 700 O O . ASN A 1 94 ? -1.231 1.466 -12.326 1.00 92.69 94 ASN A O 1
ATOM 704 N N . ALA A 1 95 ? -0.891 0.704 -10.239 1.00 91.62 95 ALA A N 1
ATOM 705 C CA . ALA A 1 95 ? -1.583 1.809 -9.589 1.00 91.62 95 ALA A CA 1
ATOM 706 C C . ALA A 1 95 ? -0.987 3.150 -10.043 1.00 91.62 95 ALA A C 1
ATOM 708 O O . ALA A 1 95 ? 0.232 3.308 -10.103 1.00 91.62 95 ALA A O 1
ATOM 709 N N . PHE A 1 96 ? -1.858 4.098 -10.398 1.00 91.38 96 PHE A N 1
ATOM 710 C CA . PHE A 1 96 ? -1.488 5.423 -10.916 1.00 91.38 96 PHE A CA 1
ATOM 711 C C . PHE A 1 96 ? -0.656 5.414 -12.214 1.00 91.38 96 PHE A C 1
ATOM 713 O O . PHE A 1 96 ? -0.169 6.461 -12.622 1.00 91.38 96 PHE A O 1
ATOM 720 N N . GLY A 1 97 ? -0.511 4.265 -12.884 1.00 89.56 97 GLY A N 1
ATOM 721 C CA . GLY A 1 97 ? 0.338 4.111 -14.067 1.00 89.56 97 GLY A CA 1
ATOM 722 C C . GLY A 1 97 ? 1.813 3.841 -13.754 1.00 89.56 97 GLY A C 1
ATOM 723 O O . GLY A 1 97 ? 2.637 3.933 -14.654 1.00 89.56 97 GLY A O 1
ATOM 724 N N . ALA A 1 98 ? 2.155 3.492 -12.509 1.00 86.06 98 ALA A N 1
ATOM 725 C CA . ALA A 1 98 ? 3.541 3.367 -12.052 1.00 86.06 98 ALA A CA 1
ATOM 726 C C . ALA A 1 98 ? 4.268 2.061 -12.427 1.00 86.06 98 ALA A C 1
ATOM 728 O O . ALA A 1 98 ? 5.319 1.790 -11.863 1.00 86.06 98 ALA A O 1
ATOM 729 N N . GLU A 1 99 ? 3.703 1.213 -13.298 1.00 91.06 99 GLU A N 1
ATOM 730 C CA . GLU A 1 99 ? 4.193 -0.164 -13.548 1.00 91.06 99 GLU A CA 1
ATOM 731 C C . GLU A 1 99 ? 4.446 -0.973 -12.250 1.00 91.06 99 GLU A C 1
ATOM 733 O O . GLU A 1 99 ? 5.233 -1.918 -12.207 1.00 91.06 99 GLU A O 1
ATOM 738 N N . LEU A 1 100 ? 3.763 -0.580 -11.168 1.00 91.88 100 LEU A N 1
ATOM 739 C CA . LEU A 1 100 ? 3.858 -1.150 -9.833 1.00 91.88 100 LEU A CA 1
ATOM 740 C C . LEU A 1 100 ? 2.461 -1.454 -9.303 1.00 91.88 100 LEU A C 1
ATOM 742 O O . LEU A 1 100 ? 1.562 -0.606 -9.319 1.00 91.88 100 LEU A O 1
ATOM 746 N N . ASP A 1 101 ? 2.302 -2.655 -8.763 1.00 94.00 101 ASP A N 1
ATOM 747 C CA . ASP A 1 101 ? 1.083 -3.052 -8.074 1.00 94.00 101 ASP A CA 1
ATOM 748 C C . ASP A 1 101 ? 1.064 -2.479 -6.653 1.00 94.00 101 ASP A C 1
ATOM 750 O O . ASP A 1 101 ? 2.044 -2.579 -5.912 1.00 94.00 101 ASP A O 1
ATOM 754 N N . ALA A 1 102 ? -0.079 -1.928 -6.250 1.00 95.06 102 ALA A N 1
ATOM 755 C CA . ALA A 1 102 ? -0.309 -1.449 -4.892 1.00 95.06 102 ALA A CA 1
ATOM 756 C C . ALA A 1 102 ? -1.220 -2.402 -4.121 1.00 95.06 102 ALA A C 1
ATOM 758 O O . ALA A 1 102 ? -2.231 -2.881 -4.642 1.00 95.06 102 ALA A O 1
ATOM 759 N N . ILE A 1 103 ? -0.928 -2.601 -2.838 1.00 96.00 103 ILE A N 1
ATOM 760 C CA . ILE A 1 103 ? -1.895 -3.180 -1.906 1.00 96.00 103 ILE A CA 1
ATOM 761 C C . ILE A 1 103 ? -2.802 -2.048 -1.434 1.00 96.00 103 ILE A C 1
ATOM 763 O O . ILE A 1 103 ? -2.340 -1.085 -0.829 1.00 96.00 103 ILE A O 1
ATOM 767 N N . VAL A 1 104 ? -4.096 -2.153 -1.715 1.00 95.94 104 VAL A N 1
ATOM 768 C CA . VAL A 1 104 ? -5.085 -1.143 -1.342 1.00 95.94 104 VAL A CA 1
ATOM 769 C C . VAL A 1 104 ? -5.779 -1.574 -0.062 1.00 95.94 104 VAL A C 1
ATOM 771 O O . VAL A 1 104 ? -6.513 -2.562 -0.042 1.00 95.94 104 VAL A O 1
ATOM 774 N N . LEU A 1 105 ? -5.558 -0.808 1.003 1.00 95.62 105 LEU A N 1
ATOM 775 C CA . LEU A 1 105 ? -6.193 -0.989 2.303 1.00 95.62 105 LEU A CA 1
ATOM 776 C C . LEU A 1 105 ? -7.292 0.062 2.451 1.00 95.62 105 LEU A C 1
ATOM 778 O O . LEU A 1 105 ? -7.015 1.248 2.634 1.00 95.62 105 LEU A O 1
ATOM 782 N N . LYS A 1 106 ? -8.547 -0.369 2.334 1.00 95.19 106 LYS A N 1
ATOM 783 C CA . LYS A 1 106 ? -9.709 0.521 2.274 1.00 95.19 106 LYS A CA 1
ATOM 784 C C . LYS A 1 106 ? -10.577 0.404 3.518 1.00 95.19 106 LYS A C 1
ATOM 786 O O . LYS A 1 106 ? -11.041 -0.684 3.858 1.00 95.19 106 LYS A O 1
ATOM 791 N N . THR A 1 107 ? -10.844 1.535 4.153 1.00 93.62 107 THR A N 1
ATOM 792 C CA . THR A 1 107 ? -11.898 1.701 5.161 1.00 93.62 107 THR A CA 1
ATOM 793 C C . THR A 1 107 ? -13.026 2.555 4.575 1.00 93.62 107 THR A C 1
ATOM 795 O O . THR A 1 107 ? -12.970 2.958 3.410 1.00 93.62 107 THR A O 1
ATOM 798 N N . ASP A 1 108 ? -14.047 2.861 5.373 1.00 91.06 108 ASP A N 1
ATOM 799 C CA . ASP A 1 108 ? -15.120 3.773 4.960 1.00 91.06 108 ASP A CA 1
ATOM 800 C C . ASP A 1 108 ? -14.640 5.227 4.793 1.00 91.06 108 ASP A C 1
ATOM 802 O O . ASP A 1 108 ? -15.295 6.017 4.119 1.00 91.06 108 ASP A O 1
ATOM 806 N N . GLN A 1 109 ? -13.505 5.589 5.401 1.00 89.75 109 GLN A N 1
ATOM 807 C CA . GLN A 1 109 ? -13.015 6.972 5.472 1.00 89.75 109 GLN A CA 1
ATOM 808 C C . GLN A 1 109 ? -11.730 7.210 4.679 1.00 89.75 109 GLN A C 1
ATOM 810 O O . GLN A 1 109 ? -11.428 8.350 4.339 1.00 89.75 109 GLN A O 1
ATOM 815 N N . LEU A 1 110 ? -10.948 6.162 4.414 1.00 91.81 110 LEU A N 1
ATOM 816 C CA . LEU A 1 110 ? -9.624 6.300 3.816 1.00 91.81 110 LEU A CA 1
ATOM 817 C C . LEU A 1 110 ? -9.297 5.104 2.919 1.00 91.81 110 LEU A C 1
ATOM 819 O O . LEU A 1 110 ? -9.731 3.979 3.169 1.00 91.81 110 LEU A O 1
ATOM 823 N N . SER A 1 111 ? -8.484 5.355 1.897 1.00 94.88 111 SER A N 1
ATOM 824 C CA . SER A 1 111 ? -7.822 4.315 1.108 1.00 94.88 111 SER A CA 1
ATOM 825 C C . SER A 1 111 ? -6.321 4.560 1.161 1.00 94.88 111 SER A C 1
ATOM 827 O O . SER A 1 111 ? -5.871 5.655 0.825 1.00 94.88 111 SER A O 1
ATOM 829 N N . VAL A 1 112 ? -5.568 3.561 1.617 1.00 95.94 112 VAL A N 1
ATOM 830 C CA . VAL A 1 112 ? -4.101 3.585 1.645 1.00 95.94 112 VAL A CA 1
ATOM 831 C C . VAL A 1 112 ? -3.583 2.693 0.533 1.00 95.94 112 VAL A C 1
ATOM 833 O O . VAL A 1 112 ? -3.954 1.522 0.458 1.00 95.94 112 VAL A O 1
ATOM 836 N N . PHE A 1 113 ? -2.713 3.250 -0.302 1.00 96.31 113 PHE A N 1
ATOM 837 C CA . PHE A 1 113 ? -1.961 2.526 -1.319 1.00 96.31 113 PHE A CA 1
ATOM 838 C C . PHE A 1 113 ? -0.596 2.183 -0.732 1.00 96.31 113 PHE A C 1
ATOM 840 O O . PHE A 1 113 ? 0.185 3.078 -0.410 1.00 96.31 113 PHE A O 1
ATOM 847 N N . ALA A 1 114 ? -0.352 0.893 -0.515 1.00 96.44 114 ALA A N 1
ATOM 848 C CA . ALA A 1 114 ? 0.797 0.382 0.215 1.00 96.44 114 ALA A CA 1
ATOM 849 C C . ALA A 1 114 ? 1.761 -0.405 -0.682 1.00 96.44 114 ALA A C 1
ATOM 851 O O . ALA A 1 114 ? 1.342 -1.154 -1.569 1.00 96.44 114 ALA A O 1
ATOM 852 N N . TYR A 1 115 ? 3.050 -0.262 -0.380 1.00 95.56 115 TYR A N 1
ATOM 853 C CA . TYR A 1 115 ? 4.188 -0.808 -1.110 1.00 95.56 115 TYR A CA 1
ATOM 854 C C . TYR A 1 115 ? 5.237 -1.386 -0.148 1.00 95.56 115 TYR A C 1
ATOM 856 O O . TYR A 1 115 ? 5.229 -1.113 1.056 1.00 95.56 115 TYR A O 1
ATOM 864 N N . ALA A 1 116 ? 6.154 -2.185 -0.701 1.00 93.44 116 ALA A N 1
ATOM 865 C CA . ALA A 1 116 ? 7.153 -2.957 0.048 1.00 93.44 116 ALA A CA 1
ATOM 866 C C . ALA A 1 116 ? 8.228 -2.073 0.670 1.00 93.44 116 ALA A C 1
ATOM 868 O O . ALA A 1 116 ? 8.888 -2.442 1.637 1.00 93.44 116 ALA A O 1
ATOM 869 N N . SER A 1 117 ? 8.480 -0.948 0.010 1.00 94.81 117 SER A N 1
ATOM 870 C CA . SER A 1 117 ? 9.641 -0.120 0.240 1.00 94.81 117 SER A CA 1
ATOM 871 C C . SER A 1 117 ? 9.271 1.347 0.090 1.00 94.81 117 SER A C 1
ATOM 873 O O . SER A 1 117 ? 8.363 1.716 -0.661 1.00 94.81 117 SER A O 1
ATOM 875 N N . SER A 1 118 ? 10.019 2.208 0.778 1.00 95.62 118 SER A N 1
ATOM 876 C CA . SER A 1 118 ? 9.871 3.655 0.621 1.00 95.62 118 SER A CA 1
ATOM 877 C C . SER A 1 118 ? 10.182 4.105 -0.804 1.00 95.62 118 SER A C 1
ATOM 879 O O . SER A 1 118 ? 9.578 5.064 -1.264 1.00 95.62 118 SER A O 1
ATOM 881 N N . LYS A 1 119 ? 11.083 3.409 -1.514 1.00 96.25 119 LYS A N 1
ATOM 882 C CA . LYS A 1 119 ? 11.421 3.709 -2.911 1.00 96.25 119 LYS A CA 1
ATOM 883 C C . LYS A 1 119 ? 10.211 3.507 -3.826 1.00 96.25 119 LYS A C 1
ATOM 885 O O . LYS A 1 119 ? 9.889 4.405 -4.593 1.00 96.25 119 LYS A O 1
ATOM 890 N N . ASP A 1 120 ? 9.538 2.364 -3.713 1.00 95.75 120 ASP A N 1
ATOM 891 C CA . ASP A 1 120 ? 8.376 2.041 -4.550 1.00 95.75 120 ASP A CA 1
ATOM 892 C C . ASP A 1 120 ? 7.193 2.959 -4.227 1.00 95.75 120 ASP A C 1
ATOM 894 O O . ASP A 1 120 ? 6.532 3.466 -5.130 1.00 95.75 120 ASP A O 1
ATOM 898 N N . CYS A 1 121 ? 6.975 3.244 -2.938 1.00 96.69 121 CYS A N 1
ATOM 899 C CA . CYS A 1 121 ? 5.965 4.213 -2.526 1.00 96.69 121 CYS A CA 1
ATOM 900 C C . CYS A 1 121 ? 6.260 5.609 -3.094 1.00 96.69 121 CYS A C 1
ATOM 902 O O . CYS A 1 121 ? 5.373 6.238 -3.666 1.00 96.69 121 CYS A O 1
ATOM 904 N N . GLN A 1 122 ? 7.501 6.089 -2.960 1.00 95.94 122 GLN A N 1
ATOM 905 C CA . GLN A 1 122 ? 7.895 7.417 -3.427 1.00 95.94 122 GLN A CA 1
ATOM 906 C C . GLN A 1 122 ? 7.737 7.536 -4.945 1.00 95.94 122 GLN A C 1
ATOM 908 O O . GLN A 1 122 ? 7.198 8.527 -5.429 1.00 95.94 122 GLN A O 1
ATOM 913 N N . HIS A 1 123 ? 8.124 6.495 -5.684 1.00 95.31 123 HIS A N 1
ATOM 914 C CA . HIS A 1 123 ? 7.922 6.433 -7.126 1.00 95.31 123 HIS A CA 1
ATOM 915 C C . HIS A 1 123 ? 6.437 6.534 -7.508 1.00 95.31 123 HIS A C 1
ATOM 917 O O . HIS A 1 123 ? 6.067 7.314 -8.385 1.00 95.31 123 HIS A O 1
ATOM 923 N N . ALA A 1 124 ? 5.567 5.800 -6.811 1.00 94.62 124 ALA A N 1
ATOM 924 C CA . ALA A 1 124 ? 4.130 5.871 -7.044 1.00 94.62 124 ALA A CA 1
ATOM 925 C C . ALA A 1 124 ? 3.535 7.250 -6.708 1.00 94.62 124 ALA A C 1
ATOM 927 O O . ALA A 1 124 ? 2.678 7.734 -7.446 1.00 94.62 124 ALA A O 1
ATOM 928 N N . VAL A 1 125 ? 3.999 7.903 -5.634 1.00 94.81 125 VAL A N 1
ATOM 929 C CA . VAL A 1 125 ? 3.601 9.276 -5.276 1.00 94.81 125 VAL A CA 1
ATOM 930 C C . VAL A 1 125 ? 3.997 10.270 -6.365 1.00 94.81 125 VAL A C 1
ATOM 932 O O . VAL A 1 125 ? 3.179 11.101 -6.749 1.00 94.81 125 VAL A O 1
ATOM 935 N N . GLU A 1 126 ? 5.224 10.187 -6.882 1.00 93.50 126 GLU A N 1
ATOM 936 C CA . GLU A 1 126 ? 5.714 11.072 -7.946 1.00 93.50 126 GLU A CA 1
ATOM 937 C C . GLU A 1 126 ? 4.856 10.967 -9.207 1.00 93.50 126 GLU A C 1
ATOM 939 O O . GLU A 1 126 ? 4.436 11.985 -9.755 1.00 93.50 126 GLU A O 1
ATOM 944 N N . ILE A 1 127 ? 4.535 9.741 -9.627 1.00 93.00 127 ILE A N 1
ATOM 945 C CA . ILE A 1 127 ? 3.685 9.502 -10.795 1.00 93.00 127 ILE A CA 1
ATOM 946 C C . ILE A 1 127 ? 2.253 9.978 -10.541 1.00 93.00 127 ILE A C 1
ATOM 948 O O . ILE A 1 127 ? 1.675 10.653 -11.390 1.00 93.00 127 ILE A O 1
ATOM 952 N N . ARG A 1 128 ? 1.682 9.682 -9.367 1.00 91.81 128 ARG A N 1
ATOM 953 C CA . ARG A 1 128 ? 0.346 10.157 -8.977 1.00 91.81 128 ARG A CA 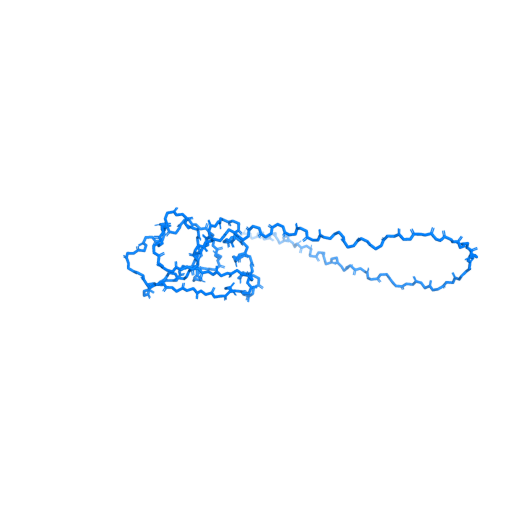1
ATOM 954 C C . ARG A 1 128 ? 0.268 11.682 -9.017 1.00 91.81 128 ARG A C 1
ATOM 956 O O . ARG A 1 128 ? -0.661 12.212 -9.610 1.00 91.81 128 ARG A O 1
ATOM 963 N N . ASN A 1 129 ? 1.247 12.375 -8.436 1.00 89.12 129 ASN A N 1
ATOM 964 C CA . ASN A 1 129 ? 1.279 13.838 -8.386 1.00 89.12 129 ASN A CA 1
ATOM 965 C C . ASN A 1 129 ? 1.531 14.475 -9.763 1.00 89.12 129 ASN A C 1
ATOM 967 O O . ASN A 1 129 ? 1.101 15.598 -9.987 1.00 89.12 129 ASN A O 1
ATOM 971 N N . ALA A 1 130 ? 2.212 13.787 -10.684 1.00 89.38 130 ALA A N 1
ATOM 972 C CA . ALA A 1 130 ? 2.406 14.265 -12.055 1.00 89.38 130 ALA A CA 1
ATOM 973 C C . ALA A 1 130 ? 1.145 14.149 -12.935 1.00 89.38 130 ALA A C 1
ATOM 975 O O . ALA A 1 130 ? 1.090 14.771 -13.996 1.00 89.38 130 ALA A O 1
ATOM 976 N N . ASN A 1 131 ? 0.164 13.341 -12.515 1.00 84.50 131 ASN A N 1
ATOM 977 C CA . ASN A 1 131 ? -1.085 13.094 -13.239 1.00 84.50 131 ASN A CA 1
ATOM 978 C C . ASN A 1 131 ? -2.276 13.937 -12.733 1.00 84.50 131 ASN A C 1
ATOM 980 O O . ASN A 1 131 ? -3.348 13.857 -13.337 1.00 84.50 131 ASN A O 1
ATOM 984 N N . GLU A 1 132 ? -2.115 14.696 -11.643 1.00 72.62 132 GLU A N 1
ATOM 985 C CA . GLU A 1 132 ? -3.102 15.685 -11.166 1.00 72.62 132 GLU A CA 1
ATOM 986 C C . GLU A 1 132 ? -2.959 17.038 -11.874 1.00 72.62 132 GLU A C 1
ATOM 988 O O . GLU A 1 132 ? -4.014 17.655 -12.154 1.00 72.62 132 GLU A O 1
#

Radius of gyration: 26.34 Å; chains: 1; bounding box: 54×73×61 Å